Protein AF-A0A7K8X2B8-F1 (afdb_monomer_lite)

InterPro domains:
  IPR000608 Ubiquitin-conjugating (UBC), catalytic core domain [PS50127] (32-94)
  IPR016135 Ubiquitin-conjugating enzyme/RWD-like [G3DSA:3.10.110.10] (20-94)
  IPR016135 Ubiquitin-conjugating enzyme/RWD-like [SSF54495] (22-93)

Radius of gyration: 18.0 Å; chains: 1; bounding box: 36×29×53 Å

Structure (mmCIF, N/CA/C/O backbone):
data_AF-A0A7K8X2B8-F1
#
_entry.id   AF-A0A7K8X2B8-F1
#
loop_
_atom_site.group_PDB
_atom_site.id
_atom_site.type_symbol
_atom_site.label_atom_id
_atom_site.label_alt_id
_atom_site.label_comp_id
_atom_site.label_asym_id
_atom_site.label_entity_id
_atom_site.label_seq_id
_atom_site.pdbx_PDB_ins_code
_atom_site.Cartn_x
_atom_site.Cartn_y
_atom_site.Cartn_z
_atom_site.occupancy
_atom_site.B_iso_or_equiv
_atom_site.auth_seq_id
_atom_site.auth_comp_id
_atom_site.auth_asym_id
_atom_site.auth_atom_id
_atom_site.pdbx_PDB_model_num
ATOM 1 N N . MET A 1 1 ? -2.981 22.350 -20.502 1.00 55.28 1 MET A N 1
ATOM 2 C CA . MET A 1 1 ? -1.898 22.027 -19.548 1.00 55.28 1 MET A CA 1
ATOM 3 C C . MET A 1 1 ? -1.052 20.921 -20.157 1.00 55.28 1 MET A C 1
ATOM 5 O O . MET A 1 1 ? -1.625 19.998 -20.717 1.00 55.28 1 MET 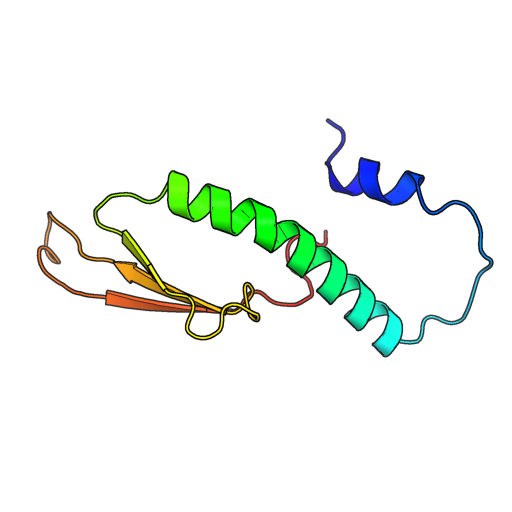A O 1
ATOM 9 N N . LEU A 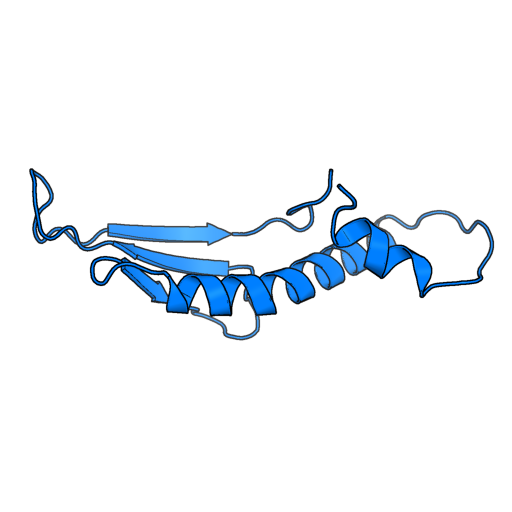1 2 ? 0.276 21.033 -20.140 1.00 48.81 2 LEU A N 1
ATOM 10 C CA . LEU A 1 2 ? 1.163 19.991 -20.671 1.00 48.81 2 LEU A CA 1
ATOM 11 C C . LEU A 1 2 ? 1.408 18.953 -19.573 1.00 48.81 2 LEU A C 1
ATOM 13 O O . LEU A 1 2 ? 1.891 19.306 -18.500 1.00 48.81 2 LEU A O 1
ATOM 17 N N . THR A 1 3 ? 1.060 17.694 -19.832 1.00 61.41 3 THR A N 1
ATOM 18 C CA . THR A 1 3 ? 1.303 16.583 -18.904 1.00 61.41 3 THR A CA 1
ATOM 19 C C . THR A 1 3 ? 2.802 16.309 -18.793 1.00 61.41 3 THR A C 1
ATOM 21 O O . THR A 1 3 ? 3.551 16.478 -19.760 1.00 61.41 3 THR A O 1
ATOM 24 N N . LEU A 1 4 ? 3.259 15.865 -17.622 1.00 58.97 4 LEU A N 1
ATOM 25 C CA . LEU A 1 4 ? 4.675 15.578 -17.352 1.00 58.97 4 LEU A CA 1
ATOM 26 C C . LEU A 1 4 ? 5.275 14.556 -18.343 1.00 58.97 4 LEU A C 1
ATOM 28 O O . LEU A 1 4 ? 6.438 14.684 -18.727 1.00 58.97 4 LEU A O 1
ATOM 32 N N . ALA A 1 5 ? 4.460 13.634 -18.868 1.00 58.91 5 ALA A N 1
ATOM 33 C CA . ALA A 1 5 ? 4.833 12.698 -19.935 1.00 58.91 5 ALA A CA 1
ATOM 34 C C . ALA A 1 5 ? 5.351 13.402 -21.208 1.00 58.91 5 ALA A C 1
ATOM 36 O O . ALA A 1 5 ? 6.273 12.929 -21.874 1.00 58.91 5 ALA A O 1
ATOM 37 N N . SER A 1 6 ? 4.813 14.585 -21.512 1.00 57.91 6 SER A N 1
ATOM 38 C CA . SER A 1 6 ? 5.190 15.390 -22.679 1.00 57.91 6 SER A CA 1
ATOM 39 C C . SER A 1 6 ? 6.572 16.043 -22.536 1.00 57.91 6 SER A C 1
ATOM 41 O O . SER A 1 6 ? 7.201 16.375 -23.541 1.00 57.91 6 SER A O 1
ATOM 43 N N . LYS A 1 7 ? 7.049 16.243 -21.296 1.00 63.12 7 LYS A N 1
ATOM 44 C CA . LYS A 1 7 ? 8.373 16.816 -20.990 1.00 63.12 7 LYS A CA 1
ATOM 45 C C . LYS A 1 7 ? 9.483 15.772 -21.106 1.00 63.12 7 LYS A C 1
ATOM 47 O O . LYS A 1 7 ? 10.556 16.108 -21.591 1.00 63.12 7 LYS A O 1
ATOM 52 N N . LEU A 1 8 ? 9.216 14.519 -20.734 1.00 60.75 8 LEU A N 1
ATOM 53 C CA . LEU A 1 8 ? 10.223 13.452 -20.789 1.00 60.75 8 LEU A CA 1
ATOM 54 C C . LEU A 1 8 ? 10.533 12.992 -22.225 1.00 60.75 8 LEU A C 1
ATOM 56 O O . LEU A 1 8 ? 11.624 12.512 -22.503 1.00 60.75 8 LEU A O 1
ATOM 60 N N . LYS A 1 9 ? 9.584 13.160 -23.155 1.00 58.97 9 LYS A N 1
ATOM 61 C CA . LYS A 1 9 ? 9.695 12.662 -24.537 1.00 58.97 9 LYS A CA 1
ATOM 62 C C . LYS A 1 9 ? 10.502 13.561 -25.483 1.00 58.97 9 LYS A C 1
ATOM 64 O O . LYS A 1 9 ? 10.704 13.190 -26.633 1.00 58.97 9 LYS A O 1
ATOM 69 N N . ARG A 1 10 ? 10.937 14.746 -25.033 1.00 57.09 10 ARG A N 1
ATOM 70 C CA . ARG A 1 10 ? 11.700 15.699 -25.865 1.00 57.09 10 ARG A CA 1
ATOM 71 C C . ARG A 1 10 ? 13.217 15.612 -25.704 1.00 57.09 10 ARG A C 1
ATOM 73 O O . ARG A 1 10 ? 13.908 16.220 -26.511 1.00 57.09 10 ARG A O 1
ATOM 80 N N . ASP A 1 11 ? 13.714 14.875 -24.715 1.00 53.38 11 ASP A N 1
ATOM 81 C CA . ASP A 1 11 ? 15.161 14.737 -24.491 1.00 53.38 11 ASP A CA 1
ATOM 82 C C . ASP A 1 11 ? 15.794 13.637 -25.372 1.00 53.38 11 ASP A C 1
ATOM 84 O O . ASP A 1 11 ? 16.977 13.689 -25.687 1.00 53.38 11 ASP A O 1
ATOM 88 N N . ASP A 1 12 ? 14.995 12.689 -25.884 1.00 52.88 12 ASP A N 1
ATOM 89 C CA . ASP A 1 12 ? 15.470 11.543 -26.685 1.00 52.88 12 ASP A CA 1
ATOM 90 C C . ASP A 1 12 ? 15.504 11.849 -28.199 1.00 52.88 12 ASP A C 1
ATOM 92 O O . ASP A 1 12 ? 14.898 11.183 -29.046 1.00 52.88 12 ASP A O 1
ATOM 96 N N . GLY A 1 13 ? 16.183 12.939 -28.554 1.00 56.94 13 GLY A N 1
ATOM 97 C CA . GLY A 1 13 ? 16.427 13.307 -29.942 1.00 56.94 13 GLY A CA 1
ATOM 98 C C . GLY A 1 13 ? 17.357 12.313 -30.647 1.00 56.94 13 GLY A C 1
ATOM 99 O O . GLY A 1 13 ? 18.539 12.242 -30.332 1.00 56.94 13 GLY A O 1
ATOM 100 N N . VAL A 1 14 ? 16.830 11.679 -31.707 1.00 58.25 14 VAL A N 1
ATOM 101 C CA . VAL A 1 14 ? 17.515 10.972 -32.818 1.00 58.25 14 VAL A CA 1
ATOM 102 C C . VAL A 1 14 ? 17.662 9.439 -32.689 1.00 58.25 14 VAL A C 1
ATOM 104 O O . VAL A 1 14 ? 18.711 8.932 -32.301 1.00 58.25 14 VAL A O 1
ATOM 107 N N . ARG A 1 15 ? 16.699 8.677 -33.252 1.00 46.81 15 ARG A N 1
ATOM 108 C CA . ARG A 1 15 ? 16.987 7.571 -34.207 1.00 46.81 15 ARG A CA 1
ATOM 109 C C . ARG A 1 15 ? 15.741 6.982 -34.904 1.00 46.81 15 ARG A C 1
ATOM 111 O O . ARG A 1 15 ? 14.803 6.551 -34.252 1.00 46.81 15 ARG A O 1
ATOM 118 N N . ARG A 1 16 ? 15.841 6.954 -36.245 1.00 45.19 16 ARG A N 1
ATOM 119 C CA . ARG A 1 16 ? 15.171 6.182 -37.330 1.00 45.19 16 ARG A CA 1
ATOM 120 C C . ARG A 1 16 ? 14.066 5.148 -36.995 1.00 45.19 16 ARG A C 1
ATOM 122 O O . ARG A 1 16 ? 14.171 4.445 -35.994 1.00 45.19 16 ARG A O 1
ATOM 129 N N . PRO A 1 17 ? 13.106 4.922 -37.924 1.00 58.56 17 PRO A N 1
ATOM 130 C CA . PRO A 1 17 ? 12.034 3.947 -37.748 1.00 58.56 17 PRO A CA 1
ATOM 131 C C . PRO A 1 17 ? 12.636 2.538 -37.739 1.00 58.56 17 PRO A C 1
ATOM 133 O O . PRO A 1 17 ? 13.242 2.098 -38.715 1.00 58.56 17 PRO A O 1
ATOM 136 N N . ARG A 1 18 ? 12.518 1.835 -36.615 1.00 48.78 18 ARG A N 1
ATOM 137 C CA . ARG A 1 18 ? 12.888 0.423 -36.500 1.00 48.78 18 ARG A CA 1
ATOM 138 C C . ARG A 1 18 ? 11.672 -0.347 -36.029 1.00 48.78 18 ARG A C 1
ATOM 140 O O . ARG A 1 18 ? 11.008 0.089 -35.093 1.00 48.78 18 ARG A O 1
ATOM 147 N N . ALA A 1 19 ? 11.411 -1.458 -36.717 1.00 52.41 19 ALA A N 1
ATOM 148 C CA . ALA A 1 19 ? 10.395 -2.446 -36.388 1.00 52.41 19 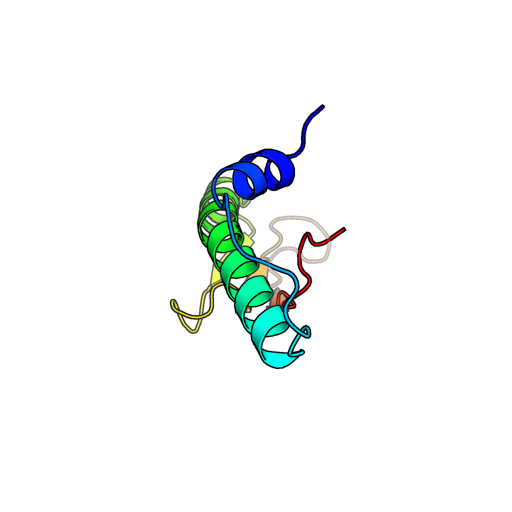ALA A CA 1
ATOM 149 C C . ALA A 1 19 ? 10.261 -2.594 -34.866 1.00 52.41 19 ALA A C 1
ATOM 151 O O . ALA A 1 19 ? 11.235 -2.888 -34.168 1.00 52.41 19 ALA A O 1
ATOM 152 N N . SER A 1 20 ? 9.068 -2.299 -34.357 1.00 54.69 20 SER A N 1
ATOM 153 C CA . SER A 1 20 ? 8.763 -2.323 -32.934 1.00 54.69 20 SER A CA 1
ATOM 154 C C . SER A 1 20 ? 8.737 -3.770 -32.462 1.00 54.69 20 SER A C 1
ATOM 156 O O . SER A 1 20 ? 7.734 -4.464 -32.615 1.00 54.69 20 SER A O 1
ATOM 158 N N . ASN A 1 21 ? 9.851 -4.236 -31.902 1.00 60.91 21 ASN A N 1
ATOM 159 C CA . ASN A 1 21 ? 9.870 -5.500 -31.183 1.00 60.91 21 ASN A CA 1
ATOM 160 C C . ASN A 1 21 ? 8.998 -5.333 -29.922 1.00 60.91 21 ASN A C 1
ATOM 162 O O . AS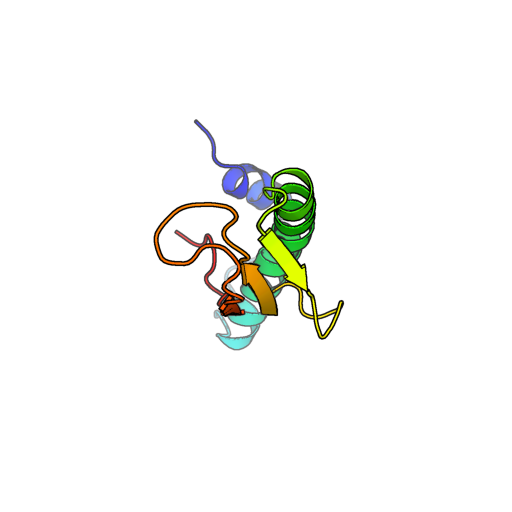N A 1 21 ? 9.327 -4.474 -29.097 1.00 60.91 21 ASN A O 1
ATOM 166 N N . PRO A 1 22 ? 7.926 -6.122 -29.726 1.00 61.53 22 PRO A N 1
ATOM 167 C CA . PRO A 1 22 ? 7.000 -5.944 -28.601 1.00 61.53 22 PRO A CA 1
ATOM 168 C C . PRO A 1 22 ? 7.699 -6.075 -27.237 1.00 61.53 22 PRO A C 1
ATOM 170 O O . PRO A 1 22 ? 7.379 -5.345 -26.303 1.00 61.53 22 PRO A O 1
ATOM 173 N N . ALA A 1 23 ? 8.741 -6.908 -27.149 1.00 64.50 23 ALA A N 1
ATOM 174 C CA . ALA A 1 23 ? 9.579 -7.039 -25.955 1.00 64.50 23 ALA A CA 1
ATOM 175 C C . ALA A 1 23 ? 10.350 -5.750 -25.603 1.00 64.50 23 ALA A C 1
ATOM 177 O O . ALA A 1 23 ? 10.498 -5.412 -24.430 1.00 64.50 23 ALA A O 1
ATOM 178 N N . SER A 1 24 ? 10.813 -4.997 -26.610 1.00 69.94 24 SER A N 1
ATOM 179 C CA . SER A 1 24 ? 11.500 -3.716 -26.388 1.00 69.94 24 SER A CA 1
ATOM 180 C C . SER A 1 24 ? 10.536 -2.629 -25.928 1.00 69.94 24 SER A C 1
ATOM 182 O O . SER A 1 24 ? 10.962 -1.704 -25.238 1.00 69.94 24 SER A O 1
ATOM 184 N N . ASP A 1 25 ? 9.271 -2.706 -26.339 1.00 69.56 25 ASP A N 1
ATOM 185 C CA . ASP A 1 25 ? 8.255 -1.755 -25.911 1.00 69.56 25 ASP A CA 1
ATOM 186 C C . ASP A 1 25 ? 7.852 -2.038 -24.461 1.00 69.56 25 ASP A C 1
ATOM 188 O O . ASP A 1 25 ? 7.925 -1.133 -23.639 1.00 69.56 25 ASP A O 1
ATOM 192 N N . SER A 1 26 ? 7.593 -3.301 -24.100 1.00 70.69 26 SER A N 1
ATOM 193 C CA . SER A 1 26 ? 7.321 -3.709 -22.709 1.00 70.69 26 SER A CA 1
ATOM 194 C C . SER A 1 26 ? 8.427 -3.266 -21.749 1.00 70.69 26 SER A C 1
ATOM 196 O O . SER A 1 26 ? 8.147 -2.629 -20.739 1.00 70.69 26 SER A O 1
ATOM 198 N N . ALA A 1 27 ? 9.698 -3.498 -22.097 1.00 73.88 27 ALA A N 1
ATOM 199 C CA . ALA A 1 27 ? 10.829 -3.077 -21.267 1.00 73.88 27 ALA A CA 1
ATOM 200 C C . ALA A 1 27 ? 10.893 -1.550 -21.069 1.00 73.88 27 ALA A C 1
ATOM 202 O O . ALA A 1 27 ? 11.235 -1.066 -19.989 1.00 73.88 27 ALA A O 1
ATOM 203 N N . ARG A 1 28 ? 10.530 -0.768 -22.097 1.00 76.81 28 ARG A N 1
ATOM 204 C CA . ARG A 1 28 ? 10.422 0.693 -21.972 1.00 76.81 28 ARG A CA 1
ATOM 205 C C . ARG A 1 28 ? 9.266 1.094 -21.064 1.00 76.81 28 ARG A C 1
ATOM 207 O O . ARG A 1 28 ? 9.447 1.994 -20.251 1.00 76.81 28 ARG A O 1
ATOM 214 N N . ARG A 1 29 ? 8.112 0.434 -21.184 1.00 75.81 29 ARG A N 1
ATOM 215 C CA . ARG A 1 29 ? 6.929 0.692 -20.348 1.00 75.81 29 ARG A CA 1
ATOM 216 C C . ARG A 1 29 ? 7.210 0.412 -18.874 1.00 75.81 29 ARG A C 1
ATOM 218 O O . ARG A 1 29 ? 6.963 1.284 -18.049 1.00 75.81 29 ARG A O 1
ATOM 225 N N . VAL A 1 30 ? 7.860 -0.714 -18.571 1.00 74.31 30 VAL A N 1
ATOM 226 C CA . VAL A 1 30 ? 8.357 -1.047 -17.223 1.00 74.31 30 VAL A CA 1
ATOM 227 C C . VAL A 1 30 ? 9.271 0.056 -16.688 1.00 74.31 30 VAL A C 1
ATOM 229 O O . VAL A 1 30 ? 9.034 0.577 -15.605 1.00 74.31 30 VAL A O 1
ATOM 232 N N . SER A 1 31 ? 10.257 0.503 -17.475 1.00 80.44 31 SER A N 1
ATOM 233 C CA . SER A 1 31 ? 11.166 1.576 -17.045 1.00 80.44 31 SER A CA 1
ATOM 234 C C . SER A 1 31 ? 10.450 2.908 -16.776 1.00 80.44 31 SER A C 1
ATOM 236 O O . SER A 1 31 ? 10.853 3.653 -15.883 1.00 80.44 31 SER A O 1
ATOM 238 N N . VAL A 1 32 ? 9.396 3.229 -17.535 1.00 84.69 32 VAL A N 1
ATOM 239 C CA . VAL A 1 32 ? 8.569 4.422 -17.294 1.00 84.69 32 VAL A CA 1
ATOM 240 C C . VAL A 1 32 ? 7.756 4.262 -16.013 1.00 84.69 32 VAL A C 1
ATOM 242 O O . VAL A 1 32 ? 7.805 5.159 -15.172 1.00 84.69 32 VAL A O 1
ATOM 245 N N . ARG A 1 33 ? 7.066 3.128 -15.843 1.00 87.00 33 ARG A N 1
ATOM 246 C CA . ARG A 1 33 ? 6.299 2.809 -14.634 1.00 87.00 33 ARG A CA 1
ATOM 247 C C . ARG A 1 33 ? 7.177 2.922 -13.396 1.00 87.00 33 ARG A C 1
ATOM 249 O O . ARG A 1 33 ? 6.832 3.654 -12.480 1.00 87.00 33 ARG A O 1
ATOM 256 N N . ASP A 1 34 ? 8.331 2.265 -13.383 1.00 85.19 34 ASP A N 1
ATOM 257 C CA . ASP A 1 34 ? 9.185 2.216 -12.198 1.00 85.19 34 ASP A CA 1
ATOM 258 C C . ASP A 1 34 ? 9.699 3.617 -11.818 1.00 85.19 34 ASP A C 1
ATOM 260 O O . ASP A 1 34 ? 9.715 3.979 -10.645 1.00 85.19 34 ASP A O 1
ATOM 264 N N . LYS A 1 35 ? 10.024 4.467 -12.805 1.00 86.50 35 LYS A N 1
ATOM 265 C CA . LYS A 1 35 ? 10.395 5.872 -12.555 1.00 86.50 35 LYS A CA 1
ATOM 266 C C . LYS A 1 35 ? 9.256 6.702 -11.959 1.00 86.50 35 LYS A C 1
ATOM 268 O O . LYS A 1 35 ? 9.533 7.622 -11.190 1.00 86.50 35 LYS A O 1
ATOM 273 N N . LEU A 1 36 ? 8.010 6.427 -12.345 1.00 87.62 36 LEU A N 1
ATOM 274 C CA . LEU A 1 36 ? 6.834 7.081 -11.766 1.00 87.62 36 LEU A CA 1
ATOM 275 C C . LEU A 1 36 ? 6.601 6.590 -10.339 1.00 87.62 36 LEU A C 1
ATOM 277 O O . LEU A 1 36 ? 6.505 7.403 -9.423 1.00 87.62 36 LEU A O 1
ATOM 281 N N . LEU A 1 37 ? 6.624 5.273 -10.144 1.00 89.44 37 LEU A N 1
ATOM 282 C CA . LEU A 1 37 ? 6.374 4.645 -8.853 1.00 89.44 37 LEU A CA 1
ATOM 283 C C . LEU A 1 37 ? 7.371 5.075 -7.780 1.00 89.44 37 LEU A C 1
ATOM 285 O O . LEU A 1 37 ? 6.964 5.271 -6.646 1.00 89.44 37 LEU A O 1
ATOM 289 N N . VAL A 1 38 ? 8.643 5.322 -8.112 1.00 88.56 38 VAL A N 1
ATOM 290 C CA . VAL A 1 38 ? 9.611 5.865 -7.137 1.00 88.56 38 VAL A CA 1
ATOM 291 C C . VAL A 1 38 ? 9.129 7.181 -6.511 1.00 88.56 38 VAL A C 1
ATOM 293 O O . VAL A 1 38 ? 9.337 7.404 -5.321 1.00 88.56 38 VAL A O 1
ATOM 296 N N . LYS A 1 39 ? 8.490 8.059 -7.292 1.00 89.00 39 LYS A N 1
ATOM 297 C CA . LYS A 1 39 ? 7.959 9.332 -6.780 1.00 89.00 39 LYS A CA 1
ATOM 298 C C . LYS A 1 39 ? 6.610 9.143 -6.104 1.00 89.00 39 LYS A C 1
ATOM 300 O O . LYS A 1 39 ? 6.409 9.632 -5.000 1.00 89.00 39 LYS A O 1
ATOM 305 N N . GLU A 1 40 ? 5.714 8.410 -6.754 1.00 89.75 40 GLU A N 1
ATOM 306 C CA . GLU A 1 40 ? 4.346 8.219 -6.278 1.00 89.75 40 GLU A CA 1
ATOM 307 C C . GLU A 1 40 ? 4.296 7.427 -4.968 1.00 89.75 40 GLU A C 1
ATOM 309 O O . GLU A 1 40 ? 3.488 7.752 -4.111 1.00 89.75 40 GLU A O 1
ATOM 314 N N . VAL A 1 41 ? 5.181 6.447 -4.761 1.00 88.56 41 VAL A N 1
ATOM 315 C CA . VAL A 1 41 ? 5.272 5.704 -3.493 1.00 88.56 41 VAL A CA 1
ATOM 316 C C . VAL A 1 41 ? 5.720 6.611 -2.349 1.00 88.56 41 VAL A C 1
ATOM 318 O O . VAL A 1 41 ? 5.130 6.568 -1.274 1.00 88.56 41 VAL A O 1
ATOM 321 N N . ALA A 1 42 ? 6.719 7.468 -2.577 1.00 87.94 42 ALA A N 1
ATOM 322 C CA . ALA A 1 42 ? 7.175 8.409 -1.557 1.00 87.94 42 ALA A CA 1
ATOM 323 C C . ALA A 1 42 ? 6.079 9.427 -1.194 1.00 87.94 42 ALA A C 1
ATOM 325 O O . ALA A 1 42 ? 5.875 9.746 -0.023 1.00 87.94 42 ALA A O 1
ATOM 326 N N . GLU A 1 43 ? 5.344 9.916 -2.196 1.00 89.88 43 GLU A N 1
ATOM 327 C CA . GLU A 1 43 ? 4.185 10.783 -1.979 1.00 89.88 43 GLU A CA 1
ATOM 328 C C . GLU A 1 43 ? 3.039 10.037 -1.284 1.00 89.88 43 GLU A C 1
ATOM 330 O O . GLU A 1 43 ? 2.405 10.598 -0.394 1.00 89.88 43 GLU A O 1
ATOM 335 N N . LEU A 1 44 ? 2.790 8.774 -1.635 1.00 89.19 44 LEU A N 1
ATOM 336 C CA . LEU A 1 44 ? 1.778 7.935 -1.001 1.00 89.19 44 LEU A CA 1
ATOM 337 C C . LEU A 1 44 ? 2.073 7.787 0.491 1.00 89.19 44 LEU A C 1
ATOM 339 O O . LEU A 1 44 ? 1.218 8.115 1.304 1.00 89.19 44 LEU A O 1
ATOM 343 N N . GLU A 1 45 ? 3.286 7.379 0.867 1.00 87.00 45 GLU A N 1
ATOM 344 C CA . GLU A 1 45 ? 3.672 7.220 2.274 1.00 87.00 45 GLU A CA 1
ATOM 345 C C . GLU A 1 45 ? 3.534 8.513 3.086 1.00 87.00 45 GLU A C 1
ATOM 347 O O . GLU A 1 45 ? 3.101 8.470 4.237 1.00 87.00 45 GLU A O 1
ATOM 352 N N . ALA A 1 46 ? 3.833 9.665 2.482 1.00 89.19 46 ALA A N 1
ATOM 353 C CA . ALA A 1 46 ? 3.692 10.965 3.133 1.00 89.19 46 ALA A CA 1
ATOM 354 C C . ALA A 1 46 ? 2.229 11.419 3.301 1.00 89.19 46 ALA A C 1
ATOM 356 O O . ALA A 1 46 ? 1.933 12.190 4.213 1.00 89.19 46 ALA A O 1
ATOM 357 N N . ASN A 1 47 ? 1.323 10.970 2.427 1.00 91.50 47 ASN A N 1
ATOM 358 C CA . ASN A 1 47 ? -0.085 11.382 2.418 1.00 91.50 47 ASN A CA 1
ATOM 359 C C . ASN A 1 47 ? -1.037 10.324 2.997 1.00 91.50 47 ASN A C 1
ATOM 361 O O . ASN A 1 47 ? -2.249 10.551 3.042 1.00 91.50 47 ASN A O 1
ATOM 365 N N . LEU A 1 48 ? -0.528 9.166 3.427 1.00 90.69 48 LEU A N 1
ATOM 366 C CA . LEU A 1 48 ? -1.364 8.116 3.996 1.00 90.69 48 LEU A CA 1
ATOM 367 C C . LEU A 1 48 ? -1.953 8.550 5.348 1.00 90.69 48 LEU A C 1
ATOM 369 O O . LEU A 1 48 ? -1.224 9.022 6.225 1.00 90.69 48 LEU A O 1
ATOM 373 N N . PRO A 1 49 ? -3.262 8.334 5.563 1.00 93.00 49 PRO A N 1
ATOM 374 C CA . PRO A 1 49 ? -3.868 8.472 6.880 1.00 93.00 49 PRO A CA 1
ATOM 375 C C . PRO A 1 49 ? -3.218 7.524 7.893 1.00 93.00 49 PRO A C 1
ATOM 377 O O . PRO A 1 49 ? -2.750 6.445 7.534 1.00 93.00 49 PRO A O 1
ATOM 380 N N . CYS A 1 50 ? -3.279 7.860 9.182 1.00 90.06 50 CYS A N 1
ATOM 381 C CA . CYS A 1 50 ? -2.765 7.001 10.257 1.00 90.06 50 CYS A CA 1
ATOM 382 C C . CYS A 1 50 ? -3.461 5.627 10.345 1.00 90.06 50 CYS A C 1
ATOM 384 O O . CYS A 1 50 ? -2.887 4.677 10.883 1.00 90.06 50 CYS A O 1
ATOM 386 N N . THR A 1 51 ? -4.672 5.514 9.793 1.00 93.31 51 THR A N 1
ATOM 387 C CA . THR A 1 51 ? -5.447 4.274 9.659 1.00 93.31 51 THR A CA 1
ATOM 388 C C . THR A 1 51 ? -4.941 3.366 8.538 1.00 93.31 51 THR A C 1
ATOM 390 O O . THR A 1 51 ? -5.358 2.214 8.452 1.00 93.31 51 THR A O 1
ATOM 393 N N . CYS A 1 52 ? -4.014 3.827 7.697 1.00 94.62 52 CYS A N 1
ATOM 394 C CA . CYS A 1 52 ? -3.477 3.067 6.577 1.00 94.62 52 CYS A CA 1
ATOM 395 C C . CYS A 1 52 ? -1.961 2.873 6.711 1.00 94.62 52 CYS A C 1
ATOM 397 O O . CYS A 1 52 ? -1.224 3.773 7.103 1.00 94.62 52 CYS A O 1
ATOM 399 N N . LYS A 1 53 ? -1.471 1.683 6.358 1.00 92.56 53 LYS A N 1
ATOM 400 C CA . LYS A 1 53 ? -0.040 1.355 6.333 1.00 92.56 53 LYS A CA 1
ATOM 401 C C . LYS A 1 53 ? 0.305 0.598 5.068 1.00 92.56 53 LYS A C 1
ATOM 403 O O . LYS A 1 53 ? -0.319 -0.419 4.780 1.00 92.56 53 LYS A O 1
ATOM 408 N N . VAL A 1 54 ? 1.320 1.059 4.352 1.00 93.62 54 VAL A N 1
ATOM 409 C CA . VAL A 1 54 ? 1.855 0.350 3.189 1.00 93.62 54 VAL A CA 1
ATOM 410 C C . VAL A 1 54 ? 3.052 -0.499 3.608 1.00 93.62 54 VAL A C 1
ATOM 412 O O . VAL A 1 54 ? 3.817 -0.132 4.496 1.00 93.62 54 VAL A O 1
ATOM 415 N N . ASN A 1 55 ? 3.171 -1.669 2.993 1.00 92.25 55 ASN A N 1
ATOM 416 C CA . ASN A 1 55 ? 4.273 -2.598 3.153 1.00 92.25 55 ASN A CA 1
ATOM 417 C C . ASN A 1 55 ? 4.730 -3.068 1.770 1.00 92.25 55 ASN A C 1
ATOM 419 O O . ASN A 1 55 ? 3.908 -3.493 0.959 1.00 92.25 55 ASN A O 1
ATOM 423 N N . PHE A 1 56 ? 6.037 -3.038 1.523 1.00 91.38 56 PHE A N 1
ATOM 424 C CA . PHE A 1 56 ? 6.650 -3.565 0.306 1.00 91.38 56 PHE A CA 1
ATOM 425 C C . PHE A 1 56 ? 7.377 -4.867 0.649 1.00 91.38 56 PHE A C 1
ATOM 427 O O . PHE A 1 56 ? 8.458 -4.812 1.237 1.00 91.38 56 PHE A O 1
ATOM 434 N N . PRO A 1 57 ? 6.815 -6.045 0.309 1.00 90.75 57 PRO A N 1
ATOM 435 C CA . PRO A 1 57 ? 7.479 -7.322 0.573 1.00 90.75 57 PRO A CA 1
ATOM 436 C C . PRO A 1 57 ? 8.840 -7.443 -0.124 1.00 90.75 57 PRO A C 1
ATOM 438 O O . PRO A 1 57 ? 9.739 -8.102 0.391 1.00 90.75 57 PRO A O 1
ATOM 441 N N . ASP A 1 58 ? 8.991 -6.796 -1.283 1.00 88.31 58 ASP A N 1
ATOM 442 C CA . ASP A 1 58 ? 10.244 -6.696 -2.027 1.00 88.31 58 ASP A CA 1
ATOM 443 C C . ASP A 1 58 ? 10.495 -5.224 -2.405 1.00 88.31 58 ASP A C 1
ATOM 445 O O . ASP A 1 58 ? 9.731 -4.665 -3.197 1.00 88.31 58 ASP A O 1
ATOM 449 N N . PRO A 1 59 ? 11.557 -4.581 -1.886 1.00 85.88 59 PRO A N 1
ATOM 450 C CA . PRO A 1 59 ? 11.856 -3.178 -2.176 1.00 85.88 59 PRO A CA 1
ATOM 451 C C . PRO A 1 59 ? 12.206 -2.929 -3.650 1.00 85.88 59 PRO A C 1
ATOM 453 O O . PRO A 1 59 ? 12.120 -1.795 -4.116 1.00 85.88 59 PRO A O 1
ATOM 456 N N . ASN A 1 60 ? 12.573 -3.967 -4.410 1.00 86.69 60 ASN A N 1
ATOM 457 C CA . ASN A 1 60 ? 12.836 -3.837 -5.844 1.00 86.69 60 ASN A CA 1
ATOM 458 C C . ASN A 1 60 ? 11.549 -3.868 -6.681 1.00 86.69 60 ASN A C 1
ATOM 460 O O . ASN A 1 60 ? 11.578 -3.541 -7.868 1.00 86.69 60 ASN A O 1
ATOM 464 N N . LYS A 1 61 ? 10.416 -4.261 -6.089 1.00 87.50 61 LYS A N 1
ATOM 465 C CA . LYS A 1 61 ? 9.122 -4.384 -6.767 1.00 87.50 61 LYS A CA 1
ATOM 466 C C . LYS A 1 61 ? 8.152 -3.331 -6.261 1.00 87.50 61 LYS A C 1
ATOM 468 O O . LYS A 1 61 ? 7.122 -3.646 -5.685 1.00 87.50 61 LYS A O 1
ATOM 473 N N . LEU A 1 62 ? 8.441 -2.067 -6.556 1.00 89.00 62 LEU A N 1
ATOM 474 C CA . LEU A 1 62 ? 7.550 -0.954 -6.198 1.00 89.00 62 LEU A CA 1
ATOM 475 C C . LEU A 1 62 ? 6.159 -1.052 -6.848 1.00 89.00 62 LEU A C 1
ATOM 477 O O . LEU A 1 62 ? 5.203 -0.462 -6.360 1.00 89.00 62 LEU A O 1
ATOM 481 N N . HIS A 1 63 ? 6.034 -1.810 -7.940 1.00 89.94 63 HIS A N 1
ATOM 482 C CA . HIS A 1 63 ? 4.754 -2.108 -8.584 1.00 89.94 63 HIS A CA 1
ATOM 483 C C . HIS A 1 63 ? 3.899 -3.107 -7.801 1.00 89.94 63 HIS A C 1
ATOM 485 O O . HIS A 1 63 ? 2.748 -3.301 -8.168 1.00 89.94 63 HIS A O 1
ATOM 491 N N . TYR A 1 64 ? 4.437 -3.742 -6.759 1.00 92.56 64 TYR A N 1
ATOM 492 C CA . TYR A 1 64 ? 3.721 -4.692 -5.922 1.00 92.56 64 TYR A CA 1
ATOM 493 C C . TYR A 1 64 ? 3.825 -4.291 -4.454 1.00 92.56 64 TYR A C 1
ATOM 495 O O . TYR A 1 64 ? 4.903 -4.323 -3.857 1.00 92.56 64 TYR A O 1
ATOM 503 N N . PHE A 1 65 ? 2.694 -3.945 -3.850 1.00 93.75 65 PHE A N 1
ATOM 504 C CA . PHE A 1 65 ? 2.670 -3.555 -2.447 1.00 93.75 65 PHE A CA 1
ATOM 505 C C . PHE A 1 65 ? 1.402 -3.997 -1.739 1.00 93.75 65 PHE A C 1
ATOM 507 O O . PHE A 1 65 ? 0.347 -4.214 -2.336 1.00 93.75 65 PHE A O 1
ATOM 514 N N . GLN A 1 66 ? 1.534 -4.119 -0.426 1.00 94.69 66 GLN A N 1
ATOM 515 C CA . GLN A 1 66 ? 0.458 -4.466 0.480 1.00 94.69 66 GLN A CA 1
ATOM 516 C C . GLN A 1 66 ? -0.011 -3.215 1.213 1.00 94.69 66 GLN A C 1
ATOM 518 O O . GLN A 1 66 ? 0.777 -2.549 1.881 1.00 94.69 66 GLN A O 1
ATOM 523 N N . LEU A 1 67 ? -1.301 -2.913 1.132 1.00 94.75 67 LEU A N 1
ATOM 524 C CA . LEU A 1 67 ? -1.946 -1.860 1.904 1.00 94.75 67 LEU A CA 1
ATOM 525 C C . LEU A 1 67 ? -2.733 -2.501 3.044 1.00 94.75 67 LEU A C 1
ATOM 527 O O . LEU A 1 67 ? -3.646 -3.291 2.826 1.00 94.75 67 LEU A O 1
ATOM 531 N N . THR A 1 68 ? -2.391 -2.150 4.275 1.00 95.69 68 THR A N 1
ATOM 532 C CA . THR A 1 68 ? -3.170 -2.496 5.460 1.00 95.69 68 THR A CA 1
ATOM 533 C C . THR A 1 68 ? -4.033 -1.306 5.852 1.00 95.69 68 THR A C 1
ATOM 535 O O . THR A 1 68 ? -3.505 -0.221 6.073 1.00 95.69 68 THR A O 1
ATOM 538 N N . VAL A 1 69 ? -5.337 -1.519 5.989 1.00 95.62 69 VAL A N 1
ATOM 539 C CA . VAL A 1 69 ? -6.299 -0.523 6.469 1.00 95.62 69 VAL A CA 1
ATOM 540 C C . VAL A 1 69 ? -6.850 -0.987 7.812 1.00 95.62 69 VAL A C 1
ATOM 542 O O . VAL A 1 69 ? -7.292 -2.129 7.953 1.00 95.62 69 VAL A O 1
ATOM 545 N N . ILE A 1 70 ? -6.799 -0.099 8.797 1.00 95.62 70 ILE A N 1
ATOM 546 C CA . ILE A 1 70 ? -7.296 -0.289 10.157 1.00 95.62 70 ILE A CA 1
ATOM 547 C C . ILE A 1 70 ? -8.245 0.873 10.454 1.00 95.62 70 ILE A C 1
ATOM 549 O O . ILE A 1 70 ? -7.781 1.928 10.887 1.00 95.62 70 ILE A O 1
ATOM 553 N N . PRO A 1 71 ? -9.554 0.719 10.188 1.00 95.62 71 PRO A N 1
ATOM 554 C CA . PRO A 1 71 ? -10.530 1.754 10.489 1.00 95.62 71 PRO A CA 1
ATOM 555 C C . PRO A 1 71 ? -10.576 2.029 11.993 1.00 95.62 71 PRO A C 1
ATOM 557 O O . PRO A 1 71 ? -10.591 1.105 12.809 1.00 95.62 71 PRO A O 1
ATOM 560 N N . ASP A 1 72 ? -10.619 3.301 12.359 1.00 94.44 72 ASP A N 1
ATOM 561 C CA . ASP A 1 72 ? -10.727 3.787 13.734 1.00 94.44 72 ASP A CA 1
ATOM 562 C C . ASP A 1 72 ? -12.160 4.189 14.116 1.00 94.44 72 ASP A C 1
ATOM 564 O O . ASP A 1 72 ? -12.424 4.442 15.291 1.00 94.44 72 ASP A O 1
ATOM 568 N N . GLU A 1 73 ? -13.100 4.142 13.168 1.00 93.56 73 GLU A N 1
ATOM 569 C CA . GLU A 1 73 ? -14.522 4.435 13.360 1.00 93.56 73 GLU A CA 1
ATOM 570 C C . GLU A 1 73 ? -15.453 3.544 12.506 1.00 93.56 73 GLU A C 1
ATOM 572 O O . GLU A 1 73 ? -15.025 2.804 11.615 1.00 93.56 73 GLU A O 1
ATOM 577 N N . GLY A 1 74 ? -16.759 3.604 12.793 1.00 94.69 74 GLY A N 1
ATOM 578 C CA . GLY A 1 74 ? -17.807 2.904 12.042 1.00 94.69 74 GLY A CA 1
ATOM 579 C C . GLY A 1 74 ? -17.930 1.403 12.339 1.00 94.69 74 GLY A C 1
ATOM 580 O O . GLY A 1 74 ? -17.406 0.886 13.322 1.00 94.69 74 GLY A O 1
ATOM 581 N N . TYR A 1 75 ? -18.652 0.679 11.476 1.00 95.19 75 TYR A N 1
ATOM 582 C CA . TYR A 1 75 ? -18.945 -0.754 11.665 1.00 95.19 75 TYR A CA 1
ATOM 583 C C . TYR A 1 75 ? -17.704 -1.653 11.674 1.00 95.19 75 TYR A C 1
ATOM 585 O O . TYR A 1 75 ? -17.727 -2.727 12.268 1.00 95.19 75 TYR A O 1
ATOM 593 N N . TYR A 1 76 ? -16.638 -1.221 11.001 1.00 94.31 76 TYR A N 1
ATOM 594 C CA . TYR A 1 76 ? -15.396 -1.976 10.853 1.00 94.31 76 TYR A CA 1
ATOM 595 C C . TYR A 1 76 ? -14.278 -1.449 11.760 1.00 94.31 76 TYR A C 1
ATOM 597 O O . TYR A 1 76 ? -13.112 -1.781 11.539 1.00 94.31 76 TYR A O 1
ATOM 605 N N . GLN A 1 77 ? -14.622 -0.628 12.758 1.00 94.56 77 GLN A N 1
ATOM 606 C CA . GLN A 1 77 ? -13.679 -0.093 13.732 1.00 94.56 77 GLN A CA 1
ATOM 607 C C . GLN A 1 77 ? -12.863 -1.220 14.382 1.00 94.56 77 GLN A C 1
ATOM 609 O O . GLN A 1 77 ? -13.411 -2.212 14.863 1.00 94.56 77 GLN A O 1
ATOM 614 N N . GLY A 1 78 ? -11.539 -1.069 14.388 1.00 91.81 78 GLY A N 1
ATOM 615 C CA . GLY A 1 78 ? -10.603 -2.065 14.915 1.00 91.81 78 GLY A CA 1
ATOM 616 C C . GLY A 1 78 ? -10.393 -3.284 14.009 1.00 91.81 78 GLY A C 1
ATOM 617 O O . GLY A 1 78 ? -9.546 -4.127 14.310 1.00 91.81 78 GLY A O 1
ATOM 618 N N . GLY A 1 79 ? -11.117 -3.383 12.891 1.00 95.00 79 GLY A N 1
ATOM 619 C CA . GLY A 1 79 ? -10.879 -4.387 11.863 1.00 95.00 79 GLY A CA 1
ATOM 620 C C . GLY A 1 79 ? -9.535 -4.162 11.173 1.00 95.00 79 GLY A C 1
ATOM 621 O O . GLY A 1 79 ? -9.089 -3.031 11.007 1.00 95.00 79 GLY A O 1
ATOM 622 N N . LYS A 1 80 ? -8.877 -5.244 10.755 1.00 96.00 80 LYS A N 1
ATOM 623 C CA . LYS A 1 80 ? -7.632 -5.181 9.984 1.00 96.00 80 LYS A CA 1
ATOM 624 C C . LYS A 1 80 ? -7.864 -5.796 8.616 1.00 96.00 80 LYS A C 1
ATOM 626 O O . LYS A 1 80 ? -8.088 -6.999 8.509 1.00 96.00 80 LYS A O 1
ATOM 631 N N . PHE A 1 81 ? -7.754 -4.975 7.582 1.00 95.94 81 PHE A N 1
ATOM 632 C CA . PHE A 1 81 ? -7.938 -5.387 6.196 1.00 95.94 81 PHE A CA 1
ATOM 633 C C . PHE A 1 81 ? -6.620 -5.251 5.457 1.00 95.94 81 PHE A C 1
ATOM 635 O O . PHE A 1 81 ? -5.937 -4.239 5.592 1.00 95.94 81 PHE A O 1
ATOM 642 N N . GLN A 1 82 ? -6.246 -6.278 4.704 1.00 95.69 82 GLN A N 1
ATOM 643 C CA . GLN A 1 82 ? -5.036 -6.279 3.894 1.00 95.69 82 GLN A CA 1
ATOM 644 C C . GLN A 1 82 ? -5.426 -6.385 2.428 1.00 95.69 82 GLN A C 1
ATOM 646 O O . GLN A 1 82 ? -6.243 -7.224 2.056 1.00 95.69 82 GLN A O 1
ATOM 651 N N . PHE A 1 83 ? -4.829 -5.525 1.620 1.00 95.56 83 PHE A N 1
ATOM 652 C CA . PHE A 1 83 ? -5.029 -5.454 0.186 1.00 95.56 83 PHE A CA 1
ATOM 653 C C . PHE A 1 83 ? -3.683 -5.618 -0.497 1.00 95.56 83 PHE A C 1
ATOM 655 O O . PHE A 1 83 ? -2.689 -5.050 -0.050 1.00 95.56 83 PHE A O 1
ATOM 662 N N . GLU A 1 84 ? -3.663 -6.360 -1.593 1.00 94.81 84 GLU A N 1
ATOM 663 C CA . GLU A 1 84 ? -2.507 -6.468 -2.475 1.00 94.81 84 GLU A CA 1
ATOM 664 C C . GLU A 1 84 ? -2.790 -5.671 -3.741 1.00 94.81 84 GLU A C 1
ATOM 666 O O . GLU A 1 84 ? -3.830 -5.845 -4.376 1.00 94.81 84 GLU A O 1
ATOM 671 N N . THR A 1 85 ? -1.881 -4.758 -4.072 1.00 91.88 85 THR A N 1
ATOM 672 C CA . THR A 1 85 ? -1.969 -3.931 -5.273 1.00 91.88 85 THR A CA 1
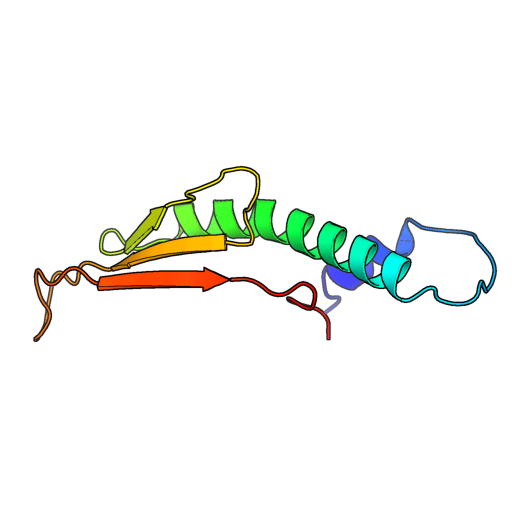ATOM 673 C C . THR A 1 85 ? -0.824 -4.285 -6.203 1.00 91.88 85 THR A C 1
ATOM 675 O O . THR A 1 85 ? 0.341 -4.202 -5.812 1.00 91.88 85 THR A O 1
ATOM 678 N N . GLU A 1 86 ? -1.164 -4.637 -7.442 1.00 92.38 86 GLU A N 1
ATOM 679 C CA . GLU A 1 86 ? -0.211 -4.862 -8.525 1.00 92.38 86 GLU A CA 1
ATOM 680 C C . GLU A 1 86 ? -0.430 -3.824 -9.632 1.00 92.38 86 GLU A C 1
ATOM 682 O O . GLU A 1 86 ? -1.511 -3.714 -10.214 1.00 92.38 86 GLU A O 1
ATOM 687 N N . VAL A 1 87 ? 0.606 -3.036 -9.912 1.00 89.38 87 VAL A N 1
ATOM 688 C CA . VAL A 1 87 ? 0.584 -1.968 -10.908 1.00 89.38 87 VAL A CA 1
ATOM 689 C C . VAL A 1 87 ? 1.053 -2.525 -12.257 1.00 89.38 87 VAL A C 1
ATOM 691 O O . VAL A 1 87 ? 2.233 -2.865 -12.405 1.00 89.38 87 VAL A O 1
ATOM 694 N N . PRO A 1 88 ? 0.184 -2.587 -13.281 1.00 88.31 88 PRO A N 1
ATOM 695 C CA . PRO A 1 88 ? 0.539 -3.167 -14.571 1.00 88.31 88 PRO A CA 1
ATOM 696 C C . PRO A 1 88 ? 1.539 -2.293 -15.337 1.00 88.31 88 PRO A C 1
ATOM 698 O O . PRO A 1 88 ? 1.634 -1.086 -15.122 1.00 88.31 88 PRO A O 1
ATOM 701 N N . ASP A 1 89 ? 2.241 -2.881 -16.307 1.00 84.19 89 ASP A N 1
ATOM 702 C CA . ASP A 1 89 ? 3.232 -2.176 -17.140 1.00 84.19 89 ASP A CA 1
ATOM 703 C C . ASP A 1 89 ? 2.642 -0.977 -17.906 1.00 84.19 89 ASP A C 1
ATOM 705 O O . ASP A 1 89 ? 3.354 -0.028 -18.219 1.00 84.19 89 ASP A O 1
ATOM 709 N N . ALA A 1 90 ? 1.341 -1.010 -18.210 1.00 83.31 90 ALA A N 1
ATOM 710 C CA . ALA A 1 90 ? 0.625 0.057 -18.911 1.00 83.31 90 ALA A CA 1
ATOM 711 C C .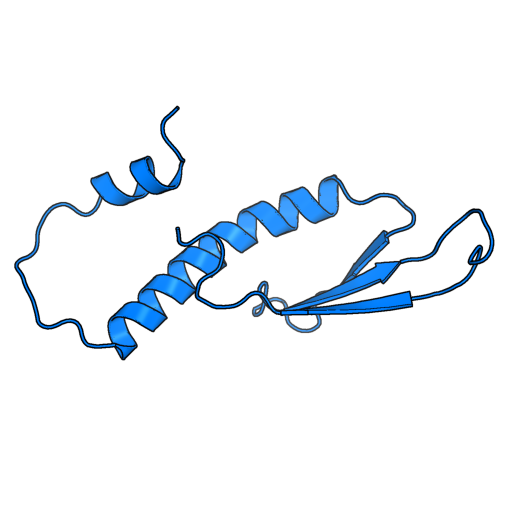 ALA A 1 90 ? 0.147 1.198 -17.991 1.00 83.31 90 ALA A C 1
ATOM 713 O O . ALA A 1 90 ? -0.620 2.059 -18.424 1.00 83.31 90 ALA A O 1
ATOM 714 N N . TYR A 1 91 ? 0.555 1.207 -16.722 1.00 83.94 91 TYR A N 1
ATOM 715 C CA . TYR A 1 91 ? 0.150 2.232 -15.769 1.00 83.94 91 TYR A CA 1
ATOM 716 C C . TYR A 1 91 ? 0.492 3.644 -16.257 1.00 83.94 91 TYR A C 1
ATOM 718 O O . TYR A 1 91 ? 1.611 3.921 -16.691 1.00 83.94 91 TYR A O 1
ATOM 726 N N . ASN A 1 92 ? -0.500 4.536 -16.182 1.00 77.50 92 ASN A N 1
ATOM 727 C CA . ASN A 1 92 ? -0.412 5.932 -16.616 1.00 77.50 92 ASN A CA 1
ATOM 728 C C . ASN A 1 92 ? -0.011 6.118 -18.101 1.00 77.50 92 ASN A C 1
ATOM 730 O O . ASN A 1 92 ? 0.507 7.164 -18.496 1.00 77.50 92 ASN A O 1
ATOM 734 N N . MET A 1 93 ? -0.244 5.101 -18.939 1.00 75.44 93 MET A N 1
ATOM 735 C CA . MET A 1 93 ? -0.091 5.191 -20.390 1.00 75.44 93 MET A CA 1
ATOM 736 C C . MET A 1 93 ? -1.465 5.406 -21.029 1.00 75.44 93 MET A C 1
ATOM 738 O O . MET A 1 93 ? -2.269 4.478 -21.098 1.00 75.44 93 MET A O 1
ATOM 742 N N . VAL A 1 94 ? -1.719 6.638 -21.477 1.00 61.00 94 VAL A N 1
ATOM 743 C CA . VAL A 1 94 ? -2.920 7.054 -22.227 1.00 61.00 94 VAL A CA 1
ATOM 744 C C . VAL A 1 94 ? -2.548 7.400 -23.661 1.00 61.00 94 VAL A C 1
ATOM 746 O O . VAL A 1 94 ? -1.471 8.019 -23.848 1.00 61.00 94 VAL A O 1
#

Secondary structure (DSSP, 8-state):
---HHHHHTTS----------HHHHHHHHHHHHHHHHHHHHHHHHHH--TTEEEE-SSTT-TTEEEEEE--SSSTTTT--EEEEEE--TTTT--

pLDDT: mean 80.48, std 15.42, range [45.19, 96.0]

Sequence (94 aa):
MLTLASKLKRDDGVRRPRASNPASDSARRVSVRDKLLVKEVAELEANLPCTCKVNFPDPNKLHYFQLTVIPDEGYYQGGKFQFETEVPDAYNMV

Foldseek 3Di:
DDDPVNVVVPVPPDDDDDDDDVVVVLVVLQVVVVVVLVVVVVVCCVPDDPQKDKDDPDPVQSQWIKIWGADCDDPCHRPIDIDIGGHDSCPPPD

Organism: NCBI:txid91767